Protein AF-A0A1J4P2L4-F1 (afdb_monomer_lite)

Foldseek 3Di:
DDFAWDVQLVVQLVVLCVPDPDDDDADDTAPDDDDPLRLLLLQCVLVVHDSVPGDDDQPVVDPDDDDSGDDIPRPVSVVVDPRDIHTSNVVSVDHPDDPDDHPDDPDD

InterPro domains:
  IPR036291 NAD(P)-binding domain superfamily [SSF51735] (5-92)

Secondary structure (DSSP, 8-state):
-EEEB-HHHHHHHHHHHHTSS--S------SEEE-HHHHHHHHHHHTT--GGGSPP--GGGS---S-S------HHHHTT-SS---BHHHHTTS-S-------PPPP-

Structure (mmCIF, N/CA/C/O backbone):
data_AF-A0A1J4P2L4-F1
#
_entry.id   AF-A0A1J4P2L4-F1
#
loop_
_atom_site.group_PDB
_atom_site.id
_atom_site.type_symbol
_atom_site.label_atom_id
_atom_site.label_alt_id
_atom_site.label_comp_id
_atom_site.label_asym_id
_atom_site.label_entity_id
_atom_site.label_seq_id
_atom_site.pdbx_PDB_ins_code
_atom_site.Cartn_x
_atom_site.Cartn_y
_atom_site.Cartn_z
_atom_site.occupancy
_atom_site.B_iso_or_equiv
_atom_site.auth_seq_id
_atom_site.auth_comp_id
_atom_site.auth_asym_id
_atom_site.auth_atom_id
_atom_site.pdbx_PDB_model_num
ATOM 1 N N . MET A 1 1 ? -1.988 -9.000 -8.587 1.00 72.69 1 MET A N 1
ATOM 2 C CA . MET A 1 1 ? -1.664 -7.583 -8.327 1.00 72.69 1 MET A CA 1
ATOM 3 C C . MET A 1 1 ? -1.377 -7.439 -6.838 1.00 72.69 1 MET A C 1
ATOM 5 O O . MET A 1 1 ? -1.689 -8.360 -6.093 1.00 72.69 1 MET A O 1
ATOM 9 N N . VAL A 1 2 ? -0.712 -6.364 -6.424 1.00 70.75 2 VAL A N 1
ATOM 10 C CA . VAL A 1 2 ? -0.423 -6.027 -5.024 1.00 70.75 2 VAL A CA 1
ATOM 11 C C . VAL A 1 2 ? -1.011 -4.647 -4.759 1.00 70.75 2 VAL A C 1
ATOM 13 O O . VAL A 1 2 ? -0.919 -3.767 -5.616 1.00 70.75 2 VAL A O 1
ATOM 16 N N . VAL A 1 3 ? -1.624 -4.479 -3.593 1.00 70.44 3 VAL A N 1
ATOM 17 C CA . VAL A 1 3 ? -2.075 -3.181 -3.090 1.00 70.44 3 VAL A CA 1
ATOM 18 C C . VAL A 1 3 ? -0.982 -2.602 -2.198 1.00 70.44 3 VAL A C 1
ATOM 20 O O . VAL A 1 3 ? -0.517 -3.258 -1.270 1.00 70.44 3 VAL A O 1
ATOM 23 N N . LEU A 1 4 ? -0.516 -1.403 -2.532 1.00 75.50 4 LEU A N 1
ATOM 24 C CA . LEU A 1 4 ? 0.616 -0.744 -1.877 1.00 75.50 4 LEU A CA 1
ATOM 25 C C . LEU A 1 4 ? 0.180 0.618 -1.349 1.00 75.50 4 LEU A C 1
ATOM 27 O O . LEU A 1 4 ? -0.620 1.300 -1.991 1.00 75.50 4 LEU A O 1
ATOM 31 N N . MET A 1 5 ? 0.739 1.018 -0.212 1.00 81.00 5 MET A N 1
ATOM 32 C CA . MET A 1 5 ? 0.511 2.321 0.411 1.00 81.00 5 MET A CA 1
ATOM 33 C C . MET A 1 5 ? 1.798 2.900 0.981 1.00 81.00 5 MET A C 1
ATOM 35 O O . MET A 1 5 ? 2.771 2.176 1.193 1.00 81.00 5 MET A O 1
ATOM 39 N N . HIS A 1 6 ? 1.768 4.203 1.235 1.00 85.81 6 HIS A N 1
ATOM 40 C CA . HIS A 1 6 ? 2.816 4.926 1.945 1.00 85.81 6 HIS A CA 1
ATOM 41 C C . HIS A 1 6 ? 2.891 4.479 3.415 1.00 85.81 6 HIS A C 1
ATOM 43 O O . HIS A 1 6 ? 1.851 4.303 4.054 1.00 85.81 6 HIS A O 1
ATOM 49 N N . VAL A 1 7 ? 4.097 4.298 3.966 1.00 87.25 7 VAL A N 1
ATOM 50 C CA . VAL A 1 7 ? 4.254 3.785 5.343 1.00 87.25 7 VAL A CA 1
ATOM 51 C C . VAL A 1 7 ? 3.815 4.810 6.394 1.00 87.25 7 VAL A C 1
ATOM 53 O O . VAL A 1 7 ? 3.203 4.444 7.390 1.00 87.25 7 VAL A O 1
ATOM 56 N N . GLU A 1 8 ? 4.030 6.094 6.134 1.00 88.38 8 GLU A N 1
ATOM 57 C CA . GLU A 1 8 ? 3.588 7.214 6.970 1.00 88.38 8 GLU A CA 1
ATOM 58 C C . GLU A 1 8 ? 2.059 7.303 7.023 1.00 88.38 8 GLU A C 1
ATOM 60 O O . GLU A 1 8 ? 1.495 7.483 8.100 1.00 88.38 8 GLU A O 1
ATOM 65 N N . ASP A 1 9 ? 1.377 7.093 5.893 1.00 90.56 9 ASP A N 1
ATOM 66 C CA . ASP A 1 9 ? -0.088 7.073 5.868 1.00 90.56 9 ASP A CA 1
ATOM 67 C C . ASP A 1 9 ? -0.630 5.851 6.630 1.00 90.56 9 ASP A C 1
ATOM 69 O O . ASP A 1 9 ? -1.628 5.959 7.342 1.00 90.56 9 ASP A O 1
ATOM 73 N N . LEU A 1 10 ? 0.047 4.694 6.539 1.00 91.25 10 LEU A N 1
ATOM 74 C CA . LEU A 1 10 ? -0.279 3.524 7.362 1.00 91.25 10 LEU A CA 1
ATOM 75 C C . LEU A 1 10 ? -0.108 3.836 8.854 1.00 91.25 10 LEU A C 1
ATOM 77 O O . LEU A 1 10 ? -1.007 3.539 9.637 1.00 91.25 10 LEU A O 1
ATOM 81 N N . ALA A 1 11 ? 1.026 4.416 9.250 1.00 92.88 11 ALA A N 1
ATOM 82 C CA . 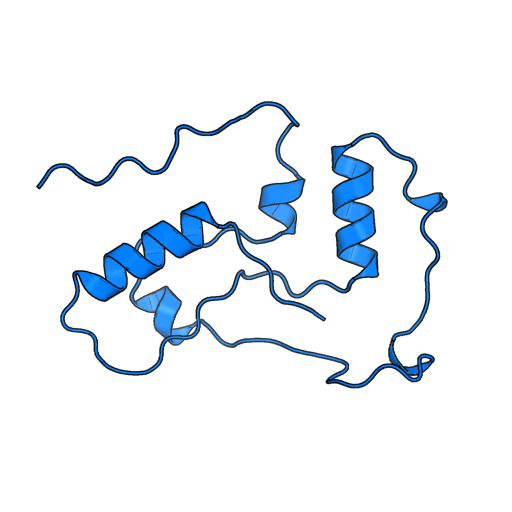ALA A 1 11 ? 1.311 4.736 10.644 1.00 92.88 11 ALA A CA 1
ATOM 83 C C . ALA A 1 11 ? 0.273 5.712 11.217 1.00 92.88 11 ALA A C 1
ATOM 85 O O . ALA A 1 11 ? -0.267 5.473 12.297 1.00 92.88 11 ALA A O 1
ATOM 86 N N . ALA A 1 12 ? -0.070 6.759 10.463 1.00 92.31 12 ALA A N 1
ATOM 87 C CA . ALA A 1 12 ? -1.088 7.722 10.860 1.00 92.31 12 ALA A CA 1
ATOM 88 C C . ALA A 1 12 ? -2.483 7.076 10.975 1.00 92.31 12 ALA A C 1
ATOM 90 O O . ALA A 1 12 ? -3.184 7.298 11.960 1.00 92.31 12 ALA A O 1
ATOM 91 N N . ALA A 1 13 ? -2.873 6.219 10.027 1.00 93.06 13 ALA A N 1
ATOM 92 C CA . ALA A 1 13 ? -4.149 5.506 10.090 1.00 93.06 13 ALA A CA 1
ATOM 93 C C . ALA A 1 13 ? -4.223 4.507 11.256 1.00 93.06 13 ALA A C 1
ATOM 95 O O . ALA A 1 13 ? -5.257 4.399 11.915 1.00 93.06 13 ALA A O 1
ATOM 96 N N . MET A 1 14 ? -3.130 3.791 11.539 1.00 93.12 14 MET A N 1
ATOM 97 C CA . MET A 1 14 ? -3.041 2.916 12.711 1.00 93.12 14 MET A CA 1
ATOM 98 C C . MET A 1 14 ? -3.182 3.713 14.006 1.00 93.12 14 MET A C 1
ATOM 100 O O . MET A 1 14 ? -3.885 3.276 14.914 1.00 93.12 14 MET A O 1
ATOM 104 N N . TRP A 1 15 ? -2.552 4.887 14.078 1.00 94.25 15 TRP A N 1
ATOM 105 C CA . TRP A 1 15 ? -2.660 5.774 15.229 1.00 94.25 15 TRP A CA 1
ATOM 106 C C . TRP A 1 15 ? -4.104 6.238 15.464 1.00 94.25 15 TRP A C 1
ATOM 108 O O . TRP A 1 15 ? -4.595 6.155 16.587 1.00 94.25 15 TRP A O 1
ATOM 118 N N . GLU A 1 16 ? -4.821 6.646 14.411 1.00 94.31 16 GLU A N 1
ATOM 119 C CA . GLU A 1 16 ? -6.244 7.006 14.511 1.00 94.31 16 GLU A CA 1
ATOM 120 C C . GLU A 1 16 ? -7.119 5.846 15.002 1.00 94.31 16 GLU A C 1
ATOM 122 O O . GLU A 1 16 ? -7.991 6.056 15.844 1.00 94.31 16 GLU A O 1
ATOM 127 N N . ILE A 1 17 ? -6.879 4.622 14.516 1.00 93.31 17 ILE A N 1
ATOM 128 C CA . ILE A 1 17 ? -7.623 3.436 14.967 1.00 93.31 17 ILE A CA 1
ATOM 129 C C . ILE A 1 17 ? -7.370 3.172 16.451 1.00 93.31 17 ILE A C 1
ATOM 131 O O . ILE A 1 17 ? -8.327 2.962 17.191 1.00 93.31 17 ILE A O 1
ATOM 135 N N . VAL A 1 18 ? -6.110 3.217 16.895 1.00 92.94 18 VAL A N 1
ATOM 136 C CA . VAL A 1 18 ? -5.735 2.968 18.299 1.00 92.94 18 VAL A CA 1
ATOM 137 C C . VAL A 1 18 ? -6.347 3.997 19.252 1.00 92.94 18 VAL A C 1
ATOM 139 O O . VAL A 1 18 ? -6.694 3.645 20.375 1.00 92.94 18 VAL A O 1
ATOM 142 N N . LEU A 1 19 ? -6.497 5.251 18.819 1.00 93.81 19 LEU A N 1
ATOM 143 C CA . LEU A 1 19 ? -7.132 6.307 19.616 1.00 93.81 19 LEU A CA 1
ATOM 144 C C . LEU A 1 19 ? -8.667 6.276 19.588 1.00 93.81 19 LEU A C 1
ATOM 146 O O . LEU A 1 19 ? -9.306 7.053 20.296 1.00 93.81 19 LEU A O 1
ATOM 150 N N . SER A 1 20 ? -9.263 5.422 18.760 1.00 90.75 20 SER A N 1
ATOM 151 C CA . SER A 1 20 ? -10.711 5.256 18.679 1.00 90.75 20 SER A CA 1
ATOM 152 C C . SER A 1 20 ? -11.195 4.098 19.554 1.00 90.75 20 SER A C 1
ATOM 154 O O . SER A 1 20 ? -10.440 3.181 19.862 1.00 90.75 20 SER A O 1
ATOM 156 N N . ASP A 1 21 ? -12.495 4.059 19.850 1.00 91.31 21 ASP A N 1
ATOM 157 C CA . ASP A 1 21 ? -13.137 2.903 20.500 1.00 91.31 21 ASP A CA 1
ATOM 158 C C . ASP A 1 21 ? -13.403 1.733 19.523 1.00 91.31 21 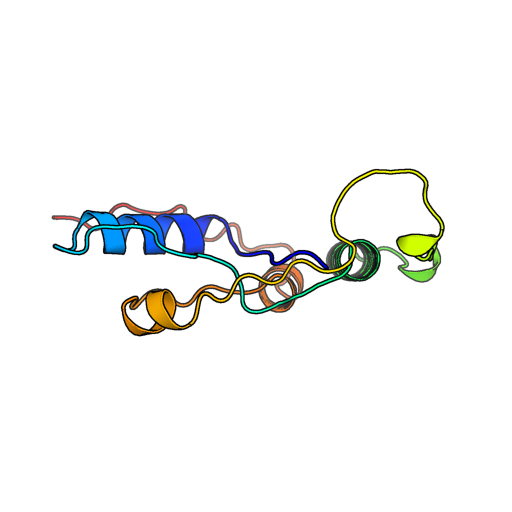ASP A C 1
ATOM 160 O O . ASP A 1 21 ? -14.190 0.823 19.801 1.00 91.31 21 ASP A O 1
ATOM 164 N N . ALA A 1 22 ? -12.808 1.756 18.327 1.00 88.62 22 ALA A N 1
ATOM 165 C CA . ALA A 1 22 ? -13.084 0.774 17.292 1.00 88.62 22 ALA A CA 1
ATOM 166 C C . ALA A 1 22 ? -12.327 -0.540 17.559 1.00 88.62 22 ALA A C 1
ATOM 168 O O . ALA A 1 22 ? -11.101 -0.583 17.594 1.00 88.62 22 ALA A O 1
ATOM 169 N N . ALA A 1 23 ? -13.067 -1.644 17.674 1.00 89.06 23 ALA A N 1
ATOM 170 C CA . ALA A 1 23 ? -12.513 -2.983 17.860 1.00 89.06 23 ALA A CA 1
ATOM 171 C C . ALA A 1 23 ? -12.751 -3.877 16.633 1.00 89.06 23 ALA A C 1
ATOM 173 O O . ALA A 1 23 ? -13.756 -3.743 15.930 1.00 89.06 23 ALA A O 1
ATOM 174 N N . GLY A 1 24 ? -11.842 -4.829 16.410 1.00 91.25 24 GLY A N 1
ATOM 175 C CA . GLY A 1 24 ? -11.958 -5.847 15.365 1.00 91.25 24 GLY A CA 1
ATOM 176 C C . GLY A 1 24 ? -10.850 -5.781 14.316 1.00 91.25 24 GLY A C 1
ATOM 177 O O . GLY A 1 24 ? -9.764 -5.261 14.559 1.00 91.25 24 GLY A O 1
ATOM 178 N N . VAL A 1 25 ? -11.121 -6.367 13.149 1.00 93.75 25 VAL A N 1
ATOM 179 C CA . VAL A 1 25 ? -10.165 -6.450 12.038 1.00 93.75 25 VAL A CA 1
ATOM 180 C C . VAL A 1 25 ? -10.373 -5.276 11.086 1.00 93.75 25 VAL A C 1
ATOM 182 O O . VAL A 1 25 ? -11.479 -5.065 10.589 1.00 93.75 25 VAL A O 1
ATOM 185 N N . PHE A 1 26 ? -9.290 -4.557 10.788 1.00 93.38 26 PHE A N 1
ATOM 186 C CA . PHE A 1 26 ? -9.282 -3.433 9.855 1.00 93.38 26 PHE A CA 1
ATOM 187 C C . PHE A 1 26 ? -8.416 -3.751 8.645 1.00 93.38 26 PHE A C 1
ATOM 189 O O . PHE A 1 26 ? -7.234 -4.069 8.762 1.00 93.38 26 PHE A O 1
ATOM 196 N N . HIS A 1 27 ? -9.002 -3.631 7.461 1.00 93.12 27 HIS A N 1
ATOM 197 C CA . HIS A 1 27 ? -8.250 -3.669 6.218 1.00 93.12 27 HIS A CA 1
ATOM 198 C C . HIS A 1 27 ? -7.671 -2.286 5.926 1.00 93.12 27 HIS A C 1
ATOM 200 O O . HIS A 1 27 ? -8.421 -1.312 5.840 1.00 93.12 27 HIS A O 1
ATOM 206 N N . LEU A 1 28 ? -6.349 -2.216 5.771 1.00 91.44 28 LEU A N 1
ATOM 207 C CA . LEU A 1 28 ? -5.611 -1.007 5.417 1.00 91.44 28 LEU A CA 1
ATOM 208 C C . LEU A 1 28 ? -4.756 -1.305 4.189 1.00 91.44 28 LEU A C 1
ATOM 210 O O . LEU A 1 28 ? -3.822 -2.101 4.240 1.00 91.44 28 LEU A O 1
ATOM 214 N N . ALA A 1 29 ? -5.113 -0.687 3.069 1.00 90.00 29 ALA A N 1
ATOM 215 C CA . ALA A 1 29 ? -4.383 -0.810 1.818 1.00 90.00 29 ALA A CA 1
ATOM 216 C C . ALA A 1 29 ? -4.591 0.442 0.972 1.00 90.00 29 ALA A C 1
ATOM 218 O O . ALA A 1 29 ? -5.648 1.075 1.039 1.00 90.00 29 ALA A O 1
ATOM 219 N N . GLY A 1 30 ? -3.590 0.770 0.158 1.00 87.81 30 GLY A N 1
ATOM 220 C CA . GLY A 1 30 ? -3.683 1.881 -0.777 1.00 87.81 30 GLY A CA 1
ATOM 221 C C . GLY A 1 30 ? -4.638 1.582 -1.939 1.00 87.81 30 GLY A C 1
ATOM 222 O O . GLY A 1 30 ? -4.934 0.419 -2.227 1.00 87.81 30 GLY A O 1
ATOM 223 N N . PRO A 1 31 ? -5.118 2.628 -2.633 1.00 89.12 31 PRO A N 1
ATOM 224 C CA . PRO A 1 31 ? -6.129 2.512 -3.689 1.00 89.12 31 PRO A CA 1
ATOM 225 C C . PRO A 1 31 ? -5.618 1.822 -4.963 1.00 89.12 31 PRO A C 1
ATOM 227 O O . PRO A 1 31 ? -6.402 1.396 -5.811 1.00 89.12 31 PRO A O 1
ATOM 230 N N . ASP A 1 32 ? -4.300 1.710 -5.110 1.00 89.06 32 ASP A N 1
ATOM 231 C CA . ASP A 1 32 ? -3.658 1.215 -6.314 1.00 89.06 32 ASP A CA 1
ATOM 232 C C . ASP A 1 32 ? -3.412 -0.292 -6.246 1.00 89.06 32 ASP A C 1
ATOM 234 O O . ASP A 1 32 ? -2.478 -0.756 -5.593 1.00 89.06 32 ASP A O 1
ATOM 238 N N . ALA A 1 33 ? -4.186 -1.060 -7.013 1.00 89.62 33 ALA A N 1
ATOM 239 C CA . ALA A 1 33 ? -3.782 -2.407 -7.397 1.00 89.62 33 ALA A CA 1
ATOM 240 C C . ALA A 1 33 ? -2.773 -2.308 -8.554 1.00 89.62 33 ALA A C 1
ATOM 242 O O . ALA A 1 33 ? -3.106 -1.830 -9.644 1.00 89.62 33 ALA A O 1
ATOM 243 N N . VAL A 1 34 ? -1.533 -2.739 -8.321 1.00 89.38 34 VAL A N 1
ATOM 244 C CA . VAL A 1 34 ? -0.452 -2.719 -9.322 1.00 89.38 34 VAL A CA 1
ATOM 245 C C . VAL A 1 34 ? 0.154 -4.103 -9.504 1.00 89.38 34 VAL A C 1
ATOM 247 O O . VAL A 1 34 ? 0.243 -4.897 -8.566 1.00 89.38 34 VAL A O 1
ATOM 250 N N . SER A 1 35 ? 0.563 -4.446 -10.724 1.00 89.75 35 SER A N 1
ATOM 251 C CA . SER A 1 35 ? 1.408 -5.624 -10.918 1.00 89.75 35 SER A CA 1
ATOM 252 C C . SER A 1 35 ? 2.842 -5.337 -10.449 1.00 89.75 35 SER A C 1
ATOM 254 O O . SER A 1 35 ? 3.245 -4.186 -10.281 1.00 89.75 35 SER A O 1
ATOM 256 N N . ARG A 1 36 ? 3.648 -6.391 -10.267 1.00 88.75 36 ARG A N 1
ATOM 257 C CA . ARG A 1 36 ? 5.089 -6.232 -9.997 1.00 88.75 36 ARG A CA 1
ATOM 258 C C . ARG A 1 36 ? 5.809 -5.498 -11.130 1.00 88.75 36 ARG A C 1
ATOM 260 O O . ARG A 1 36 ? 6.728 -4.733 -10.864 1.00 88.75 36 ARG A O 1
ATOM 267 N N . TYR A 1 37 ? 5.373 -5.722 -12.368 1.00 91.56 37 TYR A N 1
ATOM 268 C CA . TYR A 1 37 ? 5.912 -5.033 -13.532 1.00 91.56 37 TYR A CA 1
ATOM 269 C C . TYR A 1 37 ? 5.584 -3.536 -13.492 1.00 91.56 37 TYR A C 1
ATOM 271 O O . TYR A 1 37 ? 6.495 -2.718 -13.583 1.00 91.56 37 TYR A O 1
ATOM 279 N N . ASP A 1 38 ? 4.318 -3.173 -13.251 1.00 91.25 38 ASP A N 1
ATOM 280 C CA . ASP A 1 38 ? 3.900 -1.764 -13.179 1.00 91.25 38 ASP A CA 1
ATOM 281 C C . ASP A 1 38 ? 4.620 -1.016 -12.056 1.00 91.25 38 ASP A C 1
ATOM 283 O O . ASP A 1 38 ? 5.044 0.122 -12.243 1.00 91.25 38 ASP A O 1
ATOM 287 N N . LEU A 1 39 ? 4.814 -1.668 -10.904 1.00 90.94 39 LEU A N 1
ATOM 288 C CA . LEU A 1 39 ? 5.615 -1.116 -9.814 1.00 90.94 39 LEU A CA 1
ATOM 289 C C . LEU A 1 39 ? 7.057 -0.836 -10.261 1.00 90.94 39 LEU A C 1
ATOM 291 O O . LEU A 1 39 ? 7.571 0.253 -10.018 1.00 90.94 39 LEU A O 1
ATOM 295 N N . GLY A 1 40 ? 7.697 -1.793 -10.940 1.00 91.44 40 GLY A N 1
ATOM 296 C CA . GLY A 1 40 ? 9.041 -1.613 -11.489 1.00 91.44 40 GLY A CA 1
ATOM 297 C C . GLY A 1 40 ? 9.118 -0.440 -12.468 1.00 91.44 40 GLY A C 1
ATOM 298 O O . GLY A 1 40 ? 10.061 0.344 -12.411 1.00 91.44 40 GLY A O 1
ATOM 299 N N . VAL A 1 41 ? 8.100 -0.267 -13.316 1.00 92.81 41 VAL A N 1
ATOM 300 C CA . VAL A 1 41 ? 8.005 0.871 -14.243 1.00 92.81 41 VAL A CA 1
ATOM 301 C C . VAL A 1 41 ? 7.880 2.196 -13.488 1.00 92.81 41 VAL A C 1
ATOM 303 O O . VAL A 1 41 ? 8.567 3.152 -13.846 1.00 92.81 41 VAL A O 1
ATOM 306 N N . LEU A 1 42 ? 7.044 2.267 -12.446 1.00 91.31 42 LEU A N 1
ATOM 307 C CA . LEU A 1 42 ? 6.901 3.467 -11.613 1.00 91.31 42 LEU A CA 1
ATOM 308 C C . LEU A 1 42 ? 8.226 3.839 -10.930 1.00 91.31 42 LEU A C 1
ATOM 310 O O . LEU A 1 42 ? 8.631 4.998 -10.973 1.00 91.31 42 LEU A O 1
ATOM 314 N N . ILE A 1 43 ? 8.939 2.855 -10.376 1.00 90.19 43 ILE A N 1
ATOM 315 C CA . ILE A 1 43 ? 10.255 3.059 -9.750 1.00 90.19 43 ILE A CA 1
ATOM 316 C C . ILE A 1 43 ? 11.284 3.535 -10.782 1.00 90.19 43 ILE A C 1
ATOM 318 O O . ILE A 1 43 ? 11.976 4.522 -10.544 1.00 90.19 43 ILE A O 1
ATOM 322 N N . ALA A 1 44 ? 11.366 2.871 -11.940 1.00 91.25 44 ALA A N 1
ATOM 323 C CA . ALA A 1 44 ? 12.309 3.238 -12.993 1.00 91.25 44 ALA A CA 1
ATOM 324 C C . ALA A 1 44 ? 12.084 4.679 -13.467 1.00 91.25 44 ALA A C 1
ATOM 326 O O . ALA A 1 44 ? 13.040 5.442 -13.569 1.00 91.25 44 ALA A O 1
ATOM 327 N N . ARG A 1 45 ? 10.822 5.079 -13.679 1.00 90.12 45 ARG A N 1
ATOM 328 C CA . ARG A 1 45 ? 10.469 6.457 -14.053 1.00 90.12 45 ARG A CA 1
ATOM 329 C C . ARG A 1 45 ? 10.910 7.467 -12.999 1.00 90.12 45 ARG A C 1
ATOM 331 O O . ARG A 1 45 ? 11.559 8.442 -13.359 1.00 90.12 45 ARG A O 1
ATOM 338 N N . ARG A 1 46 ? 10.627 7.206 -11.718 1.00 87.12 46 ARG A N 1
ATOM 339 C CA . ARG A 1 46 ? 11.041 8.080 -10.607 1.00 87.12 46 ARG A CA 1
ATOM 340 C C . ARG A 1 46 ? 12.557 8.272 -10.547 1.00 87.12 46 ARG A C 1
ATOM 342 O O . ARG A 1 46 ? 13.032 9.337 -10.178 1.00 87.12 46 ARG A O 1
ATOM 349 N N . GLN A 1 47 ? 13.315 7.245 -10.915 1.00 87.81 47 GLN A N 1
ATOM 350 C CA . GLN A 1 47 ? 14.779 7.265 -10.900 1.00 87.81 47 GLN A CA 1
ATOM 351 C C . GLN A 1 47 ? 15.405 7.745 -12.223 1.00 87.81 47 GLN A C 1
ATOM 353 O O . GLN A 1 47 ? 16.622 7.682 -12.374 1.00 87.81 47 GLN A O 1
ATOM 358 N N . GLY A 1 48 ? 14.607 8.178 -13.208 1.00 88.81 48 GLY A N 1
ATOM 359 C CA . GLY A 1 48 ? 15.112 8.549 -14.537 1.00 88.81 48 GLY A CA 1
ATOM 360 C C . GLY A 1 48 ? 15.693 7.371 -15.334 1.00 88.81 48 GLY A C 1
ATOM 361 O O . GLY A 1 48 ? 16.428 7.566 -16.301 1.00 88.81 48 GLY A O 1
ATOM 362 N N . LEU A 1 49 ? 15.382 6.134 -14.941 1.00 88.50 49 LEU A N 1
ATOM 363 C CA . LEU A 1 49 ? 15.848 4.918 -15.596 1.00 88.50 49 LEU A CA 1
ATOM 364 C C . LEU A 1 49 ? 14.920 4.526 -16.753 1.00 88.50 49 LEU A C 1
ATOM 366 O O . LEU A 1 49 ? 13.693 4.634 -16.692 1.00 88.50 49 LEU A O 1
ATOM 370 N N . GLY A 1 50 ? 15.516 3.993 -17.821 1.00 87.62 50 GLY A N 1
ATOM 371 C CA . GLY A 1 50 ? 14.778 3.503 -18.982 1.00 87.62 50 GLY A CA 1
ATOM 372 C C . GLY A 1 50 ? 13.925 2.274 -18.655 1.00 87.62 50 GLY A C 1
ATOM 373 O O . GLY A 1 50 ? 14.435 1.155 -18.613 1.00 87.62 50 GLY A O 1
ATOM 374 N N . SER A 1 51 ? 12.613 2.469 -18.502 1.00 85.62 51 SER A N 1
ATOM 375 C CA . SER A 1 51 ? 11.642 1.388 -18.236 1.00 85.62 51 SER A CA 1
ATOM 376 C C . SER A 1 51 ? 11.603 0.285 -19.308 1.00 85.62 51 SER A C 1
ATOM 378 O O . SER A 1 51 ? 11.236 -0.845 -19.001 1.00 85.62 51 SER A O 1
ATOM 380 N N . ALA A 1 52 ? 12.062 0.566 -20.534 1.00 85.06 52 ALA A N 1
ATOM 381 C CA . ALA A 1 52 ? 12.167 -0.411 -21.624 1.00 85.06 52 ALA A CA 1
ATOM 382 C C . ALA A 1 52 ? 13.126 -1.582 -21.328 1.00 85.06 52 ALA A C 1
ATOM 384 O O . ALA A 1 52 ? 13.077 -2.602 -22.007 1.00 85.06 52 ALA A O 1
ATOM 385 N N . ARG A 1 53 ? 14.000 -1.448 -20.320 1.00 83.56 53 ARG A N 1
ATOM 386 C CA . ARG A 1 53 ? 14.924 -2.511 -19.890 1.00 83.56 53 ARG A CA 1
ATOM 387 C C . ARG A 1 53 ? 14.293 -3.499 -18.907 1.00 83.56 53 ARG A C 1
ATOM 389 O O . ARG A 1 53 ? 14.934 -4.482 -18.548 1.00 83.56 53 ARG A O 1
ATOM 396 N N . LEU A 1 54 ? 13.071 -3.236 -18.443 1.00 89.31 54 LEU A N 1
ATOM 397 C CA . LEU A 1 54 ? 12.382 -4.112 -17.504 1.00 89.31 54 LEU A CA 1
ATOM 398 C C . LEU A 1 54 ? 11.768 -5.299 -18.258 1.00 89.31 54 LEU A C 1
ATOM 400 O O . LEU A 1 54 ? 10.929 -5.082 -19.137 1.00 89.31 54 LEU A O 1
ATOM 404 N N . PRO A 1 55 ? 12.133 -6.547 -17.918 1.00 88.19 55 PRO A N 1
ATOM 405 C CA . PRO A 1 55 ? 11.533 -7.713 -18.544 1.00 88.19 55 PRO A CA 1
ATOM 406 C C . PRO A 1 55 ? 10.053 -7.807 -18.158 1.00 88.19 55 PRO A C 1
ATOM 408 O O . PRO A 1 55 ? 9.697 -7.810 -16.977 1.00 88.19 55 PRO A O 1
ATOM 411 N N . ALA A 1 56 ? 9.188 -7.892 -19.165 1.00 89.50 56 ALA A N 1
ATOM 412 C CA . ALA A 1 56 ? 7.778 -8.193 -18.975 1.00 89.50 56 ALA A CA 1
ATOM 413 C C . ALA A 1 56 ? 7.568 -9.712 -18.950 1.00 89.50 56 ALA A C 1
ATOM 415 O O . ALA A 1 56 ? 8.199 -10.459 -19.695 1.00 89.50 56 ALA A O 1
ATOM 416 N N . GLY A 1 57 ? 6.653 -10.171 -18.104 1.00 89.50 57 GLY A N 1
ATOM 417 C CA . GLY A 1 57 ? 6.289 -11.579 -18.011 1.00 89.50 57 GLY A CA 1
ATOM 418 C C . GLY A 1 57 ? 4.951 -11.743 -17.311 1.00 89.50 57 GLY A C 1
ATOM 419 O O . GLY A 1 57 ? 4.561 -10.913 -16.483 1.00 89.50 57 GLY A O 1
ATOM 420 N N . ARG A 1 58 ? 4.222 -12.810 -17.641 1.00 89.19 58 ARG A N 1
ATOM 421 C CA . ARG A 1 58 ? 2.944 -13.101 -16.988 1.00 89.19 58 ARG A CA 1
ATOM 422 C C . ARG A 1 58 ? 3.186 -13.888 -15.721 1.00 89.19 58 ARG A C 1
ATOM 424 O O . ARG A 1 58 ? 3.967 -14.833 -15.685 1.00 89.19 58 ARG A O 1
ATOM 431 N N . ARG A 1 59 ? 2.445 -13.534 -14.674 1.00 85.62 59 ARG A N 1
ATOM 432 C CA . ARG A 1 59 ? 2.533 -14.257 -13.408 1.00 85.62 59 ARG A CA 1
ATOM 433 C C . ARG A 1 59 ? 2.101 -15.725 -13.541 1.00 85.62 59 ARG A C 1
ATOM 435 O O . ARG A 1 59 ? 2.711 -16.587 -12.914 1.00 85.62 59 ARG A O 1
ATOM 442 N N . ALA A 1 60 ? 1.095 -15.987 -14.371 1.00 88.12 60 ALA A N 1
ATOM 443 C CA . ALA A 1 60 ? 0.597 -17.333 -14.648 1.00 88.12 60 ALA A CA 1
ATOM 444 C C . ALA A 1 60 ? 1.665 -18.268 -15.247 1.00 88.12 60 ALA A C 1
ATOM 446 O O . ALA A 1 60 ? 1.571 -19.475 -15.070 1.00 88.12 60 ALA A O 1
ATOM 447 N N . ASP A 1 61 ? 2.708 -17.712 -15.873 1.00 91.81 61 ASP A N 1
ATOM 448 C CA . ASP A 1 61 ? 3.764 -18.483 -16.536 1.00 91.81 61 ASP A CA 1
ATOM 449 C C . ASP A 1 61 ? 4.909 -18.864 -15.561 1.00 91.81 61 ASP A C 1
ATOM 451 O O . ASP A 1 61 ? 5.927 -19.412 -15.974 1.00 91.81 61 ASP A O 1
ATOM 455 N N . THR A 1 62 ? 4.784 -18.570 -14.255 1.00 86.88 62 THR A N 1
ATOM 456 C CA . THR A 1 62 ? 5.827 -18.838 -13.242 1.00 86.88 62 THR A CA 1
ATOM 457 C C . THR A 1 62 ? 5.389 -19.897 -12.226 1.00 86.88 62 THR A C 1
ATOM 459 O O . THR A 1 62 ? 4.271 -19.834 -11.728 1.00 86.88 62 THR A O 1
ATOM 462 N N . ALA A 1 63 ? 6.294 -20.793 -11.814 1.00 90.62 63 ALA A N 1
ATOM 463 C CA . ALA A 1 63 ? 6.026 -21.840 -10.808 1.00 90.62 63 ALA A CA 1
ATOM 464 C C . ALA A 1 63 ? 5.983 -21.334 -9.350 1.00 90.62 63 ALA A C 1
ATOM 466 O O . ALA A 1 63 ? 5.905 -22.108 -8.399 1.00 90.62 63 ALA A O 1
ATOM 467 N N . LEU A 1 64 ? 6.088 -20.024 -9.152 1.00 85.56 64 LEU A N 1
ATOM 468 C CA . LEU A 1 64 ? 6.102 -19.426 -7.824 1.00 85.56 64 LEU A CA 1
ATOM 469 C C . LEU A 1 64 ? 4.670 -19.428 -7.240 1.00 85.56 64 LEU A C 1
ATOM 471 O O . LEU A 1 64 ? 3.745 -18.963 -7.914 1.00 85.56 64 LEU A O 1
ATOM 475 N N . PRO A 1 65 ? 4.489 -19.847 -5.978 1.00 85.50 65 PRO A N 1
ATOM 476 C CA . PRO A 1 65 ? 3.171 -19.988 -5.365 1.00 85.50 65 PRO A CA 1
ATOM 477 C C . PRO A 1 65 ? 2.480 -18.640 -5.109 1.00 85.50 65 PRO A C 1
ATOM 479 O O . PRO A 1 65 ? 3.101 -17.570 -5.155 1.00 85.50 65 PRO A O 1
ATOM 482 N N . GLY A 1 66 ? 1.181 -18.710 -4.813 1.00 83.88 66 GLY A N 1
ATOM 483 C CA . GLY A 1 66 ? 0.367 -17.584 -4.360 1.00 83.88 66 GLY A CA 1
ATOM 484 C C . GLY A 1 66 ? -0.647 -17.059 -5.388 1.00 83.88 66 GLY A C 1
ATOM 485 O O . GLY A 1 66 ? -0.575 -17.386 -6.574 1.00 83.88 66 GLY A O 1
ATOM 486 N N . PRO A 1 67 ? -1.606 -16.241 -4.927 1.00 83.69 67 PRO A N 1
ATOM 487 C CA . PRO A 1 67 ? -2.672 -15.682 -5.756 1.00 83.69 67 PRO A CA 1
ATOM 488 C C . PRO A 1 67 ? -2.146 -14.801 -6.902 1.00 83.69 67 PRO A C 1
ATOM 490 O O . PRO A 1 67 ? -1.187 -14.039 -6.752 1.00 83.69 67 PRO A O 1
ATOM 493 N N . LEU A 1 68 ? -2.810 -14.886 -8.060 1.00 86.31 68 LEU A N 1
ATOM 494 C CA . LEU A 1 68 ? -2.510 -14.060 -9.239 1.00 86.31 68 LEU A CA 1
ATOM 495 C C . LEU A 1 68 ? -2.979 -12.615 -9.049 1.00 86.31 68 LEU A C 1
ATOM 497 O O . LEU A 1 68 ? -2.287 -11.667 -9.445 1.00 86.31 68 LEU A O 1
ATOM 501 N N . ASP A 1 69 ? -4.136 -12.455 -8.409 1.00 86.06 69 ASP A N 1
ATOM 502 C CA . ASP A 1 69 ? -4.726 -11.171 -8.076 1.00 86.06 69 ASP A CA 1
ATOM 503 C C . ASP A 1 69 ? -5.073 -11.089 -6.589 1.00 86.06 69 ASP A C 1
ATOM 505 O O . ASP A 1 69 ? -5.759 -11.956 -6.056 1.00 86.06 69 ASP A O 1
ATOM 509 N N . VAL A 1 70 ? -4.555 -10.058 -5.922 1.00 84.88 70 VAL A N 1
ATOM 510 C CA . VAL A 1 70 ? -4.801 -9.777 -4.508 1.00 84.88 70 VAL A CA 1
ATOM 511 C C . VAL A 1 70 ? -5.241 -8.335 -4.423 1.00 84.88 70 VAL A C 1
ATOM 513 O O . VAL A 1 70 ? -4.488 -7.414 -4.750 1.00 84.88 70 VAL A O 1
ATOM 516 N N . ARG A 1 71 ? -6.480 -8.151 -3.981 1.00 87.31 71 ARG A N 1
ATOM 517 C CA . ARG A 1 71 ? -7.092 -6.845 -3.770 1.00 87.31 71 ARG A CA 1
ATOM 518 C C . ARG A 1 71 ? -7.693 -6.863 -2.381 1.00 87.31 71 ARG A C 1
ATOM 520 O O . ARG A 1 71 ? -8.443 -7.778 -2.050 1.00 87.31 71 ARG A O 1
ATOM 527 N N . LEU A 1 72 ? -7.329 -5.875 -1.577 1.00 88.31 72 LEU A N 1
ATOM 528 C CA . LEU A 1 72 ? -7.895 -5.710 -0.250 1.00 88.31 72 LEU A CA 1
ATOM 529 C C . LEU A 1 72 ? -8.991 -4.651 -0.323 1.00 88.31 72 LEU A C 1
ATOM 531 O O . LEU A 1 72 ? -8.741 -3.533 -0.775 1.00 88.31 72 LEU A O 1
ATOM 535 N N . ASP A 1 73 ? -10.205 -5.008 0.091 1.00 89.88 73 ASP A N 1
ATOM 536 C CA . ASP A 1 73 ? -11.275 -4.028 0.249 1.00 89.88 73 ASP A CA 1
ATOM 537 C C . ASP A 1 73 ? -11.104 -3.308 1.587 1.00 89.88 73 ASP A C 1
ATOM 539 O O . ASP A 1 73 ? -11.397 -3.864 2.647 1.00 89.88 73 ASP A O 1
ATOM 543 N N . SER A 1 74 ? -10.614 -2.073 1.510 1.00 90.69 74 SER A N 1
ATOM 544 C CA . SER A 1 74 ? -10.390 -1.194 2.660 1.00 90.69 74 SER A CA 1
ATOM 545 C C . SER A 1 74 ? -11.468 -0.115 2.792 1.00 90.69 74 SER A C 1
ATOM 547 O O . SER A 1 74 ? -11.326 0.781 3.620 1.00 90.69 74 SER A O 1
ATOM 549 N N . ARG A 1 75 ? -12.551 -0.155 1.994 1.00 91.31 75 ARG A N 1
ATOM 550 C CA . ARG A 1 75 ? -13.553 0.931 1.942 1.00 91.31 75 ARG A CA 1
ATOM 551 C C . ARG A 1 75 ? -14.203 1.196 3.297 1.00 91.31 75 ARG A C 1
ATOM 553 O O . ARG A 1 75 ? -14.341 2.352 3.681 1.00 91.31 75 ARG A O 1
ATOM 560 N N . ALA A 1 76 ? -14.557 0.139 4.026 1.00 93.12 76 ALA A N 1
ATOM 561 C CA . ALA A 1 76 ? -15.187 0.259 5.339 1.00 93.12 76 ALA A CA 1
ATOM 562 C C . ALA A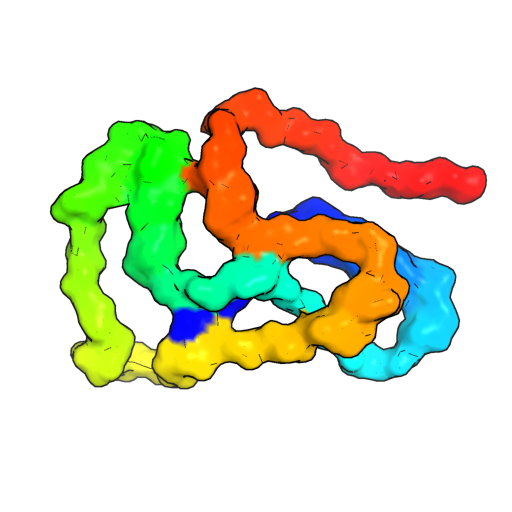 1 76 ? -14.266 0.935 6.368 1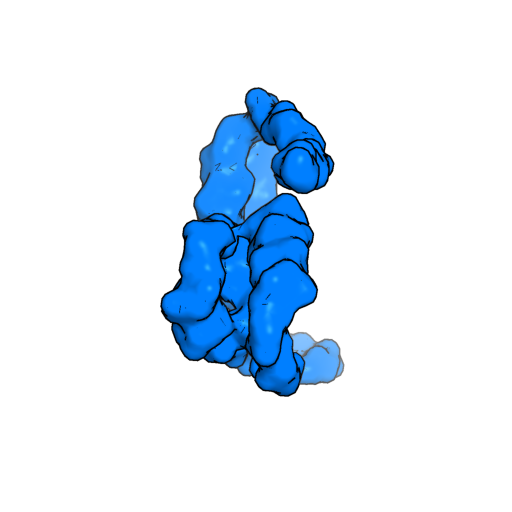.00 93.12 76 ALA A C 1
ATOM 564 O O . ALA A 1 76 ? -14.720 1.782 7.133 1.00 93.12 76 ALA A O 1
ATOM 565 N N . THR A 1 77 ? -12.974 0.595 6.366 1.00 93.19 77 THR A N 1
ATOM 566 C CA . THR A 1 77 ? -11.983 1.244 7.233 1.00 93.19 77 THR A CA 1
ATOM 567 C C . THR A 1 77 ? -11.763 2.695 6.817 1.00 93.19 77 THR A C 1
ATOM 569 O O . THR A 1 77 ? -11.793 3.583 7.658 1.00 93.19 77 THR A O 1
ATOM 572 N N . GLN A 1 78 ? -11.617 2.958 5.516 1.00 91.44 78 GLN A N 1
ATOM 573 C CA . GLN A 1 78 ? -11.350 4.300 4.989 1.00 91.44 78 GLN A CA 1
ATOM 574 C C . GLN A 1 78 ? -12.475 5.296 5.273 1.00 91.44 78 GLN A C 1
ATOM 576 O O . GLN A 1 78 ? -12.209 6.468 5.494 1.00 91.44 78 GLN A O 1
ATOM 581 N N . GLN A 1 79 ? -13.730 4.845 5.322 1.00 92.38 79 GLN A N 1
ATOM 582 C CA . GLN A 1 79 ? -14.858 5.694 5.722 1.00 92.38 79 GLN A CA 1
ATOM 583 C C . GLN A 1 79 ? -14.788 6.158 7.187 1.00 92.38 79 GLN A C 1
ATOM 585 O O . GLN A 1 79 ? -15.498 7.089 7.559 1.00 92.38 79 GLN A O 1
ATOM 590 N N . ARG A 1 80 ? -13.976 5.497 8.021 1.00 91.62 80 ARG A N 1
ATOM 591 C CA . ARG A 1 80 ? -13.810 5.803 9.449 1.00 91.62 80 ARG A CA 1
ATOM 592 C C . ARG A 1 80 ? -12.540 6.600 9.749 1.00 91.62 80 ARG A C 1
ATOM 594 O O . ARG A 1 80 ? -12.423 7.128 10.849 1.00 91.62 80 ARG A O 1
ATOM 601 N N . LEU A 1 81 ? -11.611 6.670 8.800 1.00 92.25 81 LEU A N 1
ATOM 602 C CA . LEU A 1 81 ? -10.340 7.373 8.935 1.00 92.25 81 LEU A CA 1
ATOM 603 C C . LEU A 1 81 ? -10.449 8.799 8.399 1.00 92.25 81 LEU A C 1
ATOM 605 O O . LEU A 1 81 ? -11.171 9.065 7.438 1.00 92.25 81 LEU A O 1
ATOM 609 N N . ARG A 1 82 ? -9.690 9.717 8.998 1.00 93.56 82 ARG A N 1
ATOM 610 C CA . ARG A 1 82 ? -9.456 11.055 8.436 1.00 93.56 82 ARG A CA 1
ATOM 611 C C . ARG A 1 82 ? -8.214 11.063 7.555 1.00 93.56 82 ARG A C 1
ATOM 613 O O . ARG A 1 82 ? -8.172 11.798 6.569 1.00 93.56 82 ARG A O 1
ATOM 620 N N . VAL A 1 83 ? -7.219 10.240 7.891 1.00 92.12 83 VAL A N 1
ATOM 621 C CA . VAL A 1 83 ? -6.019 10.045 7.070 1.00 92.12 83 VAL A CA 1
ATOM 622 C C . VAL A 1 83 ? -6.400 9.561 5.672 1.00 92.12 83 VAL A C 1
ATOM 624 O O . VAL A 1 83 ? -7.086 8.553 5.498 1.00 92.12 83 VAL A O 1
ATOM 627 N N . ARG A 1 84 ? -5.883 10.249 4.650 1.00 90.06 84 ARG A N 1
ATOM 628 C CA . ARG A 1 84 ? -5.954 9.782 3.266 1.00 90.06 84 ARG A CA 1
ATOM 629 C C . ARG A 1 84 ? -4.760 8.885 2.970 1.00 90.06 84 ARG A C 1
ATOM 631 O O . ARG A 1 84 ? -3.628 9.352 2.948 1.00 90.06 84 ARG A O 1
ATOM 638 N N . ILE A 1 85 ? -5.026 7.621 2.658 1.00 89.44 85 ILE A N 1
ATOM 639 C CA . ILE A 1 85 ? -3.981 6.678 2.245 1.00 89.44 85 ILE A CA 1
ATOM 640 C C . ILE A 1 85 ? -3.603 6.921 0.780 1.00 89.44 85 ILE A C 1
ATOM 642 O O . ILE A 1 85 ? -4.408 6.669 -0.125 1.00 89.44 85 ILE A O 1
ATOM 646 N N . ARG A 1 86 ? -2.371 7.370 0.534 1.00 90.25 86 ARG A N 1
ATOM 647 C CA . ARG A 1 86 ? -1.812 7.527 -0.813 1.00 90.25 86 ARG A CA 1
ATOM 648 C C . ARG A 1 86 ? -1.427 6.171 -1.392 1.00 90.25 86 ARG A C 1
ATOM 650 O O . ARG A 1 86 ? -0.895 5.293 -0.708 1.00 90.25 86 ARG A O 1
ATOM 657 N N . GLY A 1 87 ? -1.715 5.999 -2.679 1.00 88.81 87 GLY A N 1
ATOM 658 C CA . GLY A 1 87 ? -1.352 4.803 -3.436 1.00 88.81 87 GLY A CA 1
ATOM 659 C C . GLY A 1 87 ? 0.057 4.877 -4.022 1.00 88.81 87 GLY A C 1
ATOM 660 O O . GLY A 1 87 ? 0.692 5.934 -4.049 1.00 88.81 87 GLY A O 1
ATOM 661 N N . ALA A 1 88 ? 0.544 3.743 -4.530 1.00 88.81 88 ALA A N 1
ATOM 662 C CA . ALA A 1 88 ? 1.866 3.652 -5.147 1.00 88.81 88 ALA A CA 1
ATOM 663 C C . ALA A 1 88 ? 2.070 4.627 -6.314 1.00 88.81 88 ALA A C 1
ATOM 665 O O . ALA A 1 88 ? 3.182 5.111 -6.499 1.00 88.81 88 ALA A O 1
ATOM 666 N N . ARG A 1 89 ? 1.032 4.920 -7.107 1.00 90.12 89 ARG A N 1
ATOM 667 C CA . ARG A 1 89 ? 1.163 5.828 -8.255 1.00 90.12 89 ARG A CA 1
ATOM 668 C C . ARG A 1 89 ? 1.448 7.249 -7.812 1.00 90.12 89 ARG A C 1
ATOM 670 O O . ARG A 1 89 ? 2.271 7.902 -8.434 1.00 90.12 89 ARG A O 1
ATOM 677 N N . GLU A 1 90 ? 0.788 7.687 -6.748 1.00 89.50 90 GLU A N 1
ATOM 678 C CA . GLU A 1 90 ? 0.960 9.022 -6.189 1.00 89.50 90 GLU A CA 1
ATOM 679 C C . GLU A 1 90 ? 2.319 9.157 -5.498 1.00 89.50 90 GLU A C 1
ATOM 681 O O . GLU A 1 90 ? 3.091 10.052 -5.832 1.00 89.50 90 GLU A O 1
ATOM 686 N N . PHE A 1 91 ? 2.664 8.210 -4.618 1.00 83.94 91 PHE A N 1
ATOM 687 C CA . PHE A 1 91 ? 3.959 8.203 -3.931 1.00 83.94 91 PHE A CA 1
ATOM 688 C C 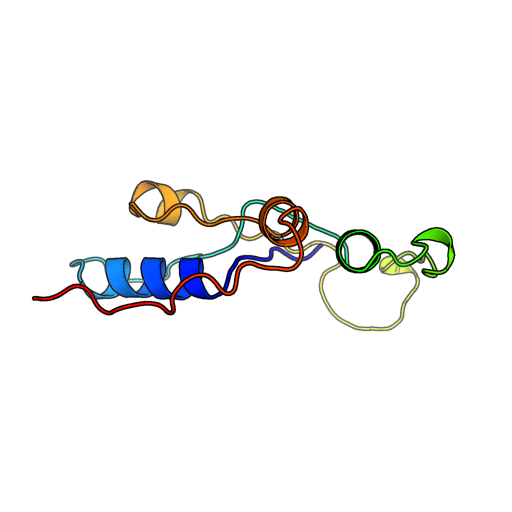. PHE A 1 91 ? 5.148 8.172 -4.902 1.00 83.94 91 PHE A C 1
ATOM 690 O O . PHE A 1 91 ? 6.176 8.802 -4.663 1.00 83.94 91 PHE A O 1
ATOM 697 N N . LEU A 1 92 ? 5.024 7.426 -6.003 1.00 87.00 92 LEU A N 1
ATOM 698 C CA . LEU A 1 92 ? 6.100 7.272 -6.979 1.00 87.00 92 LEU A CA 1
ATOM 699 C C . LEU A 1 92 ? 6.075 8.328 -8.096 1.00 87.00 92 LEU A C 1
ATOM 701 O O . LEU A 1 92 ? 7.001 8.337 -8.903 1.00 87.00 92 LEU A O 1
ATOM 705 N N . HIS A 1 93 ? 5.062 9.204 -8.147 1.00 82.75 93 HIS A N 1
ATOM 706 C CA . HIS A 1 93 ? 5.047 10.375 -9.037 1.00 82.75 93 HIS A CA 1
ATOM 707 C C . HIS A 1 93 ? 5.782 11.584 -8.451 1.00 82.75 93 HIS A C 1
ATOM 709 O O . HIS A 1 93 ? 6.192 12.449 -9.216 1.00 82.75 93 HIS A O 1
ATOM 715 N N . GLY A 1 94 ? 5.917 11.667 -7.122 1.00 62.78 94 GLY A N 1
ATOM 716 C CA . GLY A 1 94 ? 6.551 12.802 -6.451 1.00 62.78 94 GLY A CA 1
ATOM 717 C C . GLY A 1 94 ? 8.052 12.895 -6.736 1.00 62.78 94 GLY A C 1
ATOM 718 O O . GLY A 1 94 ? 8.766 11.884 -6.681 1.00 62.78 94 GLY A O 1
ATOM 719 N N . ASP A 1 95 ? 8.515 14.116 -7.020 1.00 52.31 95 ASP A N 1
ATOM 720 C CA . ASP A 1 95 ? 9.918 14.443 -7.274 1.00 52.31 95 ASP A CA 1
ATOM 721 C C . ASP A 1 95 ? 10.831 13.868 -6.181 1.00 52.31 95 ASP A C 1
ATOM 723 O O . ASP A 1 95 ? 10.501 13.843 -4.994 1.00 52.31 95 ASP A O 1
ATOM 727 N N . GLY A 1 96 ? 11.994 13.363 -6.594 1.00 48.00 96 GLY A N 1
ATOM 728 C CA . GLY A 1 96 ? 12.959 12.624 -5.771 1.00 48.00 96 GLY A CA 1
ATOM 729 C C . GLY A 1 96 ? 13.619 13.389 -4.614 1.00 48.00 96 GLY A C 1
ATOM 730 O O . GLY A 1 96 ? 14.682 12.969 -4.171 1.00 48.00 96 GLY A O 1
ATOM 731 N N . LEU A 1 97 ? 13.028 14.476 -4.117 1.00 46.12 97 LEU A N 1
ATOM 732 C CA . LEU A 1 97 ? 13.540 15.316 -3.034 1.00 46.12 97 LEU A CA 1
ATOM 733 C C . LEU A 1 97 ? 12.395 15.898 -2.189 1.00 46.12 97 LEU A C 1
ATOM 735 O O . LEU A 1 97 ? 12.252 17.107 -2.085 1.00 46.12 97 LEU A O 1
ATOM 739 N N . MET A 1 98 ? 11.594 15.056 -1.543 1.00 41.59 98 MET A N 1
ATOM 740 C CA . MET A 1 98 ? 11.003 15.428 -0.256 1.00 41.59 98 MET A CA 1
ATOM 741 C C . MET A 1 98 ? 11.150 14.233 0.674 1.00 41.59 98 MET A C 1
ATOM 743 O O . MET A 1 98 ? 10.384 13.273 0.636 1.00 41.59 98 MET A O 1
ATOM 747 N N . ILE A 1 99 ? 12.207 14.281 1.484 1.00 46.16 99 ILE A N 1
ATOM 748 C CA . ILE A 1 99 ? 12.141 13.708 2.823 1.00 46.16 99 ILE A CA 1
ATOM 749 C C . ILE A 1 99 ? 11.079 14.563 3.517 1.00 46.16 99 ILE A C 1
ATOM 751 O O . ILE A 1 99 ? 11.373 15.654 3.995 1.00 46.16 99 ILE A O 1
ATOM 755 N N . GLU A 1 100 ? 9.823 14.138 3.405 1.00 50.34 100 GLU A N 1
ATOM 756 C CA . GLU A 1 100 ? 8.724 14.710 4.172 1.00 50.34 100 GLU A CA 1
ATOM 757 C C . GLU A 1 100 ? 9.086 14.545 5.652 1.00 50.34 100 GLU A C 1
ATOM 759 O O . GLU A 1 100 ? 9.595 13.494 6.055 1.00 50.34 100 GLU A O 1
ATOM 764 N N . GLU A 1 101 ? 8.888 15.607 6.433 1.00 49.44 101 GLU A N 1
ATOM 765 C CA . GLU A 1 101 ? 9.112 15.620 7.879 1.00 49.44 101 GLU A CA 1
ATOM 766 C C . GLU A 1 101 ? 8.580 14.320 8.518 1.00 49.44 101 GLU A C 1
ATOM 768 O O . GLU A 1 101 ? 7.447 13.916 8.226 1.00 49.44 101 GLU A O 1
ATOM 773 N N . PRO A 1 102 ? 9.379 13.636 9.361 1.00 54.91 102 PRO A N 1
ATOM 774 C CA . PRO A 1 102 ? 8.988 12.362 9.950 1.00 54.91 102 PRO A CA 1
ATOM 775 C C . PRO A 1 102 ? 7.674 12.515 10.711 1.00 54.91 102 PRO A C 1
ATOM 777 O O . PRO A 1 102 ? 7.398 13.582 11.255 1.00 54.91 102 PRO A O 1
ATOM 780 N N . PHE A 1 103 ? 6.891 11.434 10.784 1.00 59.19 103 PHE A N 1
ATOM 781 C CA . PHE A 1 103 ? 5.699 11.348 11.629 1.00 59.19 103 PHE A CA 1
ATOM 782 C C . PHE A 1 103 ? 5.992 11.936 13.021 1.00 59.19 103 PHE A C 1
ATOM 784 O O . PHE A 1 103 ? 6.629 11.303 13.866 1.00 59.19 103 PHE A O 1
ATOM 791 N N . GLN A 1 104 ? 5.553 13.175 13.247 1.00 59.69 104 GLN A N 1
ATOM 792 C CA . GLN A 1 104 ? 5.590 13.808 14.552 1.00 59.69 104 GLN A CA 1
ATOM 793 C C . GLN A 1 104 ? 4.320 13.382 15.271 1.00 59.69 104 GLN A C 1
ATOM 795 O O . GLN A 1 104 ? 3.210 13.593 14.778 1.00 59.69 104 GLN A O 1
ATOM 800 N N . SER A 1 105 ? 4.487 12.749 16.431 1.00 52.62 105 SER A N 1
ATOM 801 C CA . SER A 1 105 ? 3.352 12.384 17.275 1.00 52.62 105 SER A CA 1
ATOM 802 C C . SER A 1 105 ? 2.523 13.643 17.563 1.00 52.62 105 SER A 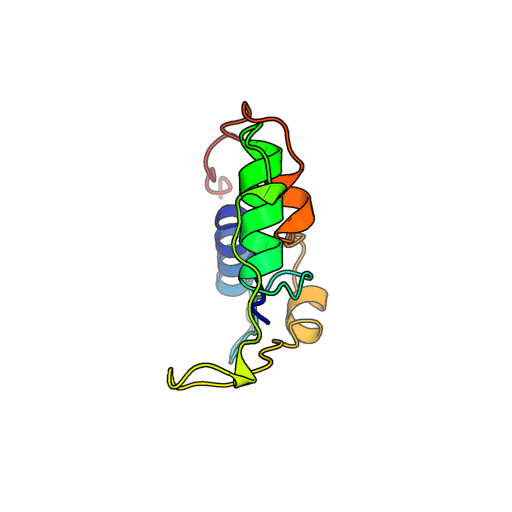C 1
ATOM 804 O O . SER A 1 105 ? 3.114 14.674 17.910 1.00 52.62 105 SER A O 1
ATOM 806 N N . PRO A 1 106 ? 1.185 13.606 17.427 1.00 52.72 106 PRO A N 1
ATOM 807 C CA . PRO A 1 106 ? 0.354 14.739 17.806 1.00 52.72 106 PRO A CA 1
ATOM 808 C C . PRO A 1 106 ? 0.619 15.067 19.275 1.00 52.72 106 PRO A C 1
ATOM 810 O O . PRO A 1 106 ? 0.613 14.168 20.119 1.00 52.72 106 PRO A O 1
ATOM 813 N N . ARG A 1 107 ? 0.890 16.339 19.584 1.00 54.41 107 ARG A N 1
ATOM 814 C CA . ARG A 1 107 ? 0.969 16.784 20.979 1.00 54.41 107 ARG A CA 1
ATOM 815 C C . ARG A 1 107 ? -0.411 16.581 21.612 1.00 54.41 107 ARG A C 1
ATOM 817 O O . ARG A 1 107 ? -1.396 17.065 21.060 1.00 54.41 107 ARG A O 1
ATOM 824 N N . THR A 1 108 ? -0.428 15.809 22.697 1.00 54.84 108 THR A N 1
ATOM 825 C CA . THR A 1 108 ? -1.582 15.511 23.562 1.00 54.84 108 THR A CA 1
ATOM 826 C C . THR A 1 108 ? -2.293 16.762 24.037 1.00 54.84 108 THR A C 1
ATOM 828 O O . THR A 1 108 ? -1.564 17.728 24.368 1.00 54.84 108 THR A O 1
#

pLDDT: mean 83.73, std 13.44, range [41.59, 94.31]

Sequence (108 aa):
MVVLMHVEDLAAAMWEIVLSDAAGVFHLAGPDAVSRYDLGVLIARRQGLGSARLPAGRRADTALPGPLDVRLDSRATQQRLRVRIRGAREFLHGDGLMIEEPFQSPRT

Radius of gyration: 16.64 Å; chains: 1; bounding box: 31×39×45 Å

Organism: NCBI:txid1428628